Protein AF-A0A284VNJ4-F1 (afdb_monomer_lite)

Structure (mmCIF, N/CA/C/O backbone):
data_AF-A0A284VNJ4-F1
#
_entry.id   AF-A0A284VNJ4-F1
#
loop_
_atom_site.group_PDB
_atom_site.id
_atom_site.type_symbol
_atom_site.label_atom_id
_atom_site.label_alt_id
_atom_site.label_comp_id
_atom_site.label_asym_id
_atom_site.label_entity_id
_atom_site.label_seq_id
_atom_site.pdbx_PDB_ins_code
_atom_site.Cartn_x
_atom_site.Cartn_y
_atom_site.Cartn_z
_atom_site.occupancy
_atom_site.B_iso_or_equiv
_atom_site.auth_seq_id
_atom_site.auth_comp_id
_atom_site.auth_asym_id
_atom_site.auth_atom_id
_atom_site.pdbx_PDB_model_num
ATOM 1 N N . MET A 1 1 ? -24.426 3.801 -19.373 1.00 62.78 1 MET A N 1
ATOM 2 C CA . MET A 1 1 ? -23.640 2.551 -19.295 1.00 62.78 1 MET A CA 1
ATOM 3 C C . MET A 1 1 ? -22.977 2.513 -17.923 1.00 62.78 1 MET A C 1
ATOM 5 O O . MET A 1 1 ? -22.165 3.388 -17.653 1.00 62.78 1 MET A O 1
ATOM 9 N N . THR A 1 2 ? -23.367 1.602 -17.032 1.00 67.88 2 THR A N 1
ATOM 10 C CA . THR A 1 2 ? -22.786 1.505 -15.677 1.00 67.88 2 THR A CA 1
ATOM 11 C C . THR A 1 2 ? -21.594 0.554 -15.717 1.00 67.88 2 THR A C 1
ATOM 13 O O . THR A 1 2 ? -21.724 -0.557 -16.225 1.00 67.88 2 THR A O 1
ATOM 16 N N . MET A 1 3 ? -20.428 0.983 -15.229 1.00 80.31 3 MET A N 1
ATOM 17 C CA . MET A 1 3 ? -19.218 0.156 -15.225 1.00 80.31 3 MET A CA 1
ATOM 18 C C . MET A 1 3 ? -19.041 -0.497 -13.852 1.00 80.31 3 MET A C 1
ATOM 20 O O . MET A 1 3 ? -18.995 0.193 -12.836 1.00 80.31 3 MET A O 1
ATOM 24 N N . HIS A 1 4 ? -18.964 -1.828 -13.823 1.00 81.62 4 HIS A N 1
ATOM 25 C CA . HIS A 1 4 ? -18.816 -2.608 -12.595 1.00 81.62 4 HIS A CA 1
ATOM 26 C C . HIS A 1 4 ? -17.367 -3.080 -12.446 1.00 81.62 4 HIS A C 1
ATOM 28 O O . HIS A 1 4 ? -16.925 -3.977 -13.163 1.00 81.62 4 HIS A O 1
ATOM 34 N N . PHE A 1 5 ? -16.633 -2.499 -11.495 1.00 83.69 5 PHE A N 1
ATOM 35 C CA . PHE A 1 5 ? -15.297 -2.969 -11.131 1.00 83.69 5 PHE A CA 1
ATOM 36 C C . PHE A 1 5 ? -15.384 -4.070 -10.082 1.00 83.69 5 PHE A C 1
ATOM 38 O O . PHE A 1 5 ? -15.940 -3.873 -9.002 1.00 83.69 5 PHE A O 1
ATOM 45 N N . LYS A 1 6 ? -14.797 -5.230 -10.385 1.00 88.69 6 LYS A N 1
ATOM 46 C CA . LYS A 1 6 ? -14.622 -6.286 -9.391 1.00 88.69 6 LYS A CA 1
ATOM 47 C C . LYS A 1 6 ? -13.381 -5.979 -8.566 1.00 88.69 6 LYS A C 1
ATOM 49 O O . LYS A 1 6 ? -12.278 -5.931 -9.107 1.00 88.69 6 LYS A O 1
ATOM 54 N N . THR A 1 7 ? -13.562 -5.807 -7.267 1.00 89.62 7 THR A N 1
ATOM 55 C CA . THR A 1 7 ? -12.472 -5.634 -6.310 1.00 89.62 7 THR A CA 1
ATOM 56 C C . THR A 1 7 ? -12.404 -6.823 -5.362 1.00 89.62 7 THR A C 1
ATOM 58 O O . THR A 1 7 ? -13.382 -7.534 -5.124 1.00 89.62 7 THR A O 1
ATOM 61 N N . PHE A 1 8 ? -11.212 -7.052 -4.839 1.00 90.88 8 PHE A N 1
ATOM 62 C CA . PHE A 1 8 ? -10.921 -7.960 -3.751 1.00 90.88 8 PHE A CA 1
ATOM 63 C C . PHE A 1 8 ? -10.265 -7.150 -2.642 1.00 90.88 8 PHE A C 1
ATOM 65 O O . PHE A 1 8 ? -9.321 -6.406 -2.907 1.00 90.88 8 PHE A O 1
ATOM 72 N N . THR A 1 9 ? -10.753 -7.310 -1.417 1.00 90.75 9 THR A N 1
ATOM 73 C CA . THR A 1 9 ? -10.192 -6.660 -0.236 1.00 90.75 9 THR A CA 1
ATOM 74 C C . THR A 1 9 ? -9.741 -7.729 0.748 1.00 90.75 9 THR A C 1
ATOM 76 O O . THR A 1 9 ? -10.554 -8.511 1.238 1.00 90.75 9 THR A O 1
ATOM 79 N N . LEU A 1 10 ? -8.444 -7.750 1.043 1.00 89.75 10 LEU A N 1
ATOM 80 C CA . LEU A 1 10 ? -7.865 -8.529 2.129 1.00 89.75 10 LEU A CA 1
ATOM 81 C C . LEU A 1 10 ? -7.741 -7.636 3.359 1.00 89.75 10 LEU A C 1
ATOM 83 O O . LEU A 1 10 ? -7.149 -6.563 3.270 1.00 89.75 10 LEU A O 1
ATOM 87 N N . THR A 1 11 ? -8.243 -8.104 4.497 1.00 88.81 11 THR A N 1
ATOM 88 C CA . THR A 1 11 ? -8.085 -7.437 5.791 1.00 88.81 11 THR A CA 1
ATOM 89 C C . THR A 1 11 ? -7.299 -8.347 6.727 1.00 88.81 11 THR A C 1
ATOM 91 O O . THR A 1 11 ? -7.701 -9.482 6.972 1.00 88.81 11 THR A O 1
ATOM 94 N N . LEU A 1 12 ? -6.181 -7.852 7.252 1.00 85.19 12 LEU A N 1
ATOM 95 C CA . LEU A 1 12 ? -5.317 -8.564 8.188 1.00 85.19 12 LEU A CA 1
ATOM 96 C C . LEU A 1 12 ? -5.475 -7.959 9.577 1.00 85.19 12 LEU A C 1
ATOM 98 O O . LEU A 1 12 ? -5.224 -6.769 9.750 1.00 85.19 12 LEU A O 1
ATOM 102 N N . ALA A 1 13 ? -5.863 -8.784 10.547 1.00 84.88 13 ALA A N 1
ATOM 103 C CA . ALA A 1 13 ? -5.975 -8.397 11.946 1.00 84.88 13 ALA A CA 1
ATOM 104 C C . ALA A 1 13 ? -4.814 -8.972 12.758 1.00 84.88 13 ALA A C 1
ATOM 106 O O . ALA A 1 13 ? -4.404 -10.114 12.552 1.00 84.88 13 ALA A O 1
ATOM 107 N N . SER A 1 14 ? -4.318 -8.192 13.712 1.00 81.62 14 SER A N 1
ATOM 108 C CA . SER A 1 14 ? -3.293 -8.629 14.656 1.00 81.62 14 SER A CA 1
ATOM 109 C C . SER A 1 14 ? -3.805 -8.543 16.091 1.00 81.62 14 SER A C 1
ATOM 111 O O . SER A 1 14 ? -4.486 -7.588 16.468 1.00 81.62 14 SER A O 1
ATOM 113 N N . ALA A 1 15 ? -3.426 -9.529 16.911 1.00 84.56 15 ALA A N 1
ATOM 114 C CA . ALA A 1 15 ? -3.681 -9.521 18.353 1.00 84.56 15 ALA A CA 1
ATOM 115 C C . ALA A 1 15 ? -2.899 -8.414 19.085 1.00 84.56 15 ALA A C 1
ATOM 117 O O . ALA A 1 15 ? -3.235 -8.049 20.209 1.00 84.56 15 ALA A O 1
ATOM 118 N N . ARG A 1 16 ? -1.845 -7.887 18.452 1.00 83.38 16 ARG A N 1
ATOM 119 C CA . ARG A 1 16 ? -1.072 -6.733 18.919 1.00 83.38 16 ARG A CA 1
ATOM 120 C C . ARG A 1 16 ? -1.275 -5.554 17.971 1.00 83.38 16 ARG A C 1
ATOM 122 O O . ARG A 1 16 ? -1.438 -5.795 16.772 1.00 83.38 16 ARG A O 1
ATOM 129 N N . PRO A 1 17 ? -1.192 -4.305 18.454 1.00 78.88 17 PRO A N 1
ATOM 130 C CA . PRO A 1 17 ? -1.226 -3.158 17.567 1.00 78.88 17 PRO A CA 1
ATOM 131 C C . PRO A 1 17 ? -0.140 -3.261 16.488 1.00 78.88 17 PRO A C 1
ATOM 133 O O . PRO A 1 17 ? 1.028 -3.499 16.798 1.00 78.88 17 PRO A O 1
ATOM 136 N N . ILE A 1 18 ? -0.533 -3.102 15.228 1.00 79.25 18 ILE A N 1
ATOM 137 C CA . ILE A 1 18 ? 0.384 -2.933 14.105 1.00 79.25 18 ILE A CA 1
ATOM 138 C C . ILE A 1 18 ? 0.879 -1.497 14.212 1.00 79.25 18 ILE A C 1
ATOM 140 O O . ILE A 1 18 ? 0.130 -0.553 13.975 1.00 79.25 18 ILE A O 1
ATOM 144 N N . GLN A 1 19 ? 2.129 -1.359 14.637 1.00 81.31 19 GLN A N 1
ATOM 145 C CA . GLN A 1 19 ? 2.821 -0.081 14.686 1.00 81.31 19 GLN A CA 1
ATOM 146 C C . GLN A 1 19 ? 3.364 0.224 13.290 1.00 81.31 19 GLN A C 1
ATOM 148 O O . GLN A 1 19 ? 3.977 -0.646 12.669 1.00 81.31 19 GLN A O 1
ATOM 153 N N . GLY A 1 20 ? 3.125 1.439 12.809 1.00 82.44 20 GLY A N 1
ATOM 154 C CA . GLY A 1 20 ? 3.598 1.900 11.509 1.00 82.44 20 GLY A CA 1
ATOM 155 C C . GLY A 1 20 ? 2.494 2.449 10.611 1.00 82.44 20 GLY A C 1
ATOM 156 O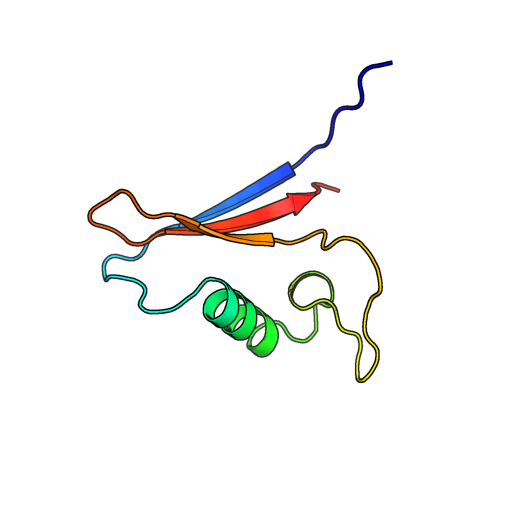 O . GLY A 1 20 ? 1.300 2.415 10.904 1.00 82.44 20 GLY A O 1
ATOM 157 N N . THR A 1 21 ? 2.934 2.992 9.492 1.00 87.56 21 THR A N 1
ATOM 158 C CA . THR A 1 21 ? 2.151 3.688 8.480 1.00 87.56 21 THR A CA 1
ATOM 159 C C . THR A 1 21 ? 1.746 2.744 7.348 1.00 87.56 21 THR A C 1
ATOM 161 O O . THR A 1 21 ? 2.321 1.674 7.144 1.00 87.56 21 THR A O 1
ATOM 164 N N . SER A 1 22 ? 0.785 3.164 6.523 1.00 87.94 22 SER A N 1
ATOM 165 C CA . SER A 1 22 ? 0.442 2.442 5.289 1.00 87.94 22 SER A CA 1
ATOM 166 C C . SER A 1 22 ? 1.625 2.334 4.314 1.00 87.94 22 SER A C 1
ATOM 168 O O . SER A 1 22 ? 1.709 1.367 3.557 1.00 87.94 22 SER A O 1
ATOM 170 N N . ALA A 1 23 ? 2.555 3.295 4.342 1.00 89.94 23 ALA A N 1
ATOM 171 C CA . ALA A 1 23 ? 3.779 3.265 3.548 1.00 89.94 23 ALA A CA 1
ATOM 172 C C . ALA A 1 23 ? 4.745 2.172 4.028 1.00 89.94 23 ALA A C 1
ATOM 174 O O . ALA A 1 23 ? 5.295 1.442 3.203 1.00 89.94 23 ALA A O 1
ATOM 175 N N . GLU A 1 24 ?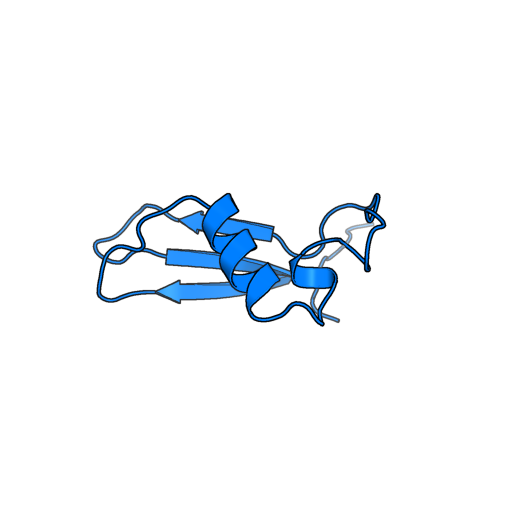 4.904 2.008 5.342 1.00 90.56 24 GLU A N 1
ATOM 176 C CA . GLU A 1 24 ? 5.706 0.927 5.932 1.00 90.56 24 GLU A CA 1
ATOM 177 C C . GLU A 1 24 ? 5.072 -0.442 5.685 1.00 90.56 24 GLU A C 1
ATOM 179 O O . GLU A 1 24 ? 5.773 -1.384 5.322 1.00 90.56 24 GLU A O 1
ATOM 184 N N . LEU A 1 25 ? 3.742 -0.543 5.768 1.00 89.38 25 LEU A N 1
ATOM 185 C CA . LEU A 1 25 ? 3.007 -1.746 5.382 1.00 89.38 25 LEU A CA 1
ATOM 186 C C . LEU A 1 25 ? 3.276 -2.112 3.914 1.00 89.38 25 LEU A C 1
ATOM 188 O O . LEU A 1 25 ? 3.636 -3.249 3.613 1.00 89.38 25 LEU A O 1
ATOM 192 N N . ARG A 1 26 ? 3.165 -1.142 2.999 1.00 91.50 26 ARG A N 1
ATOM 193 C CA . ARG A 1 26 ? 3.529 -1.331 1.589 1.00 91.50 26 ARG A CA 1
ATOM 194 C C . ARG A 1 26 ? 4.986 -1.775 1.449 1.00 91.50 26 ARG A C 1
ATOM 196 O O . ARG A 1 26 ? 5.260 -2.680 0.670 1.00 91.50 26 ARG A O 1
ATOM 203 N N . GLY A 1 27 ? 5.908 -1.151 2.182 1.00 91.69 27 GLY A N 1
ATOM 204 C CA . GLY A 1 27 ? 7.330 -1.499 2.183 1.00 91.69 27 GLY A CA 1
ATOM 205 C C . GLY A 1 27 ? 7.584 -2.940 2.627 1.00 91.69 27 GLY A C 1
ATOM 206 O O . GLY A 1 27 ? 8.336 -3.658 1.976 1.00 91.69 27 GLY A O 1
ATOM 207 N N . PHE A 1 28 ? 6.897 -3.402 3.674 1.00 91.75 28 PHE A N 1
ATOM 208 C CA . PHE A 1 28 ? 6.974 -4.785 4.139 1.00 91.75 28 PHE A CA 1
ATOM 209 C C . PHE A 1 28 ? 6.581 -5.777 3.038 1.00 91.75 28 PHE A C 1
ATOM 211 O O . PHE A 1 28 ? 7.343 -6.701 2.747 1.00 91.75 28 PHE A O 1
ATOM 218 N N . PHE A 1 29 ? 5.430 -5.569 2.389 1.00 91.94 29 PHE A N 1
ATOM 219 C CA . PHE A 1 29 ? 4.993 -6.430 1.287 1.00 91.94 29 PHE A CA 1
ATOM 220 C C . PHE A 1 29 ? 5.919 -6.319 0.071 1.00 91.94 29 PHE A C 1
ATOM 222 O O . PHE A 1 29 ? 6.250 -7.338 -0.522 1.00 91.94 29 PHE A O 1
ATOM 229 N N . ALA A 1 30 ? 6.401 -5.121 -0.262 1.00 91.19 30 ALA A N 1
ATOM 230 C CA . ALA A 1 30 ? 7.339 -4.908 -1.363 1.00 91.19 30 ALA A CA 1
ATOM 231 C C . ALA A 1 30 ? 8.649 -5.688 -1.192 1.00 91.19 30 ALA A C 1
ATOM 233 O O . ALA A 1 30 ? 9.153 -6.262 -2.153 1.00 91.19 30 ALA A O 1
ATOM 234 N N . THR A 1 31 ? 9.187 -5.727 0.027 1.00 92.25 31 THR A N 1
ATOM 235 C CA . THR A 1 31 ? 10.419 -6.461 0.339 1.00 92.25 31 THR A CA 1
ATOM 236 C C . THR A 1 31 ? 10.181 -7.967 0.399 1.00 92.25 31 THR A C 1
ATOM 238 O O . THR A 1 31 ? 11.010 -8.739 -0.071 1.00 92.25 31 THR A O 1
ATOM 241 N N . LYS A 1 32 ? 9.057 -8.406 0.982 1.00 93.81 32 LYS A N 1
ATOM 242 C CA . LYS A 1 32 ? 8.724 -9.833 1.122 1.00 93.81 32 LYS A CA 1
ATOM 243 C C . LYS A 1 32 ? 8.315 -10.501 -0.191 1.00 93.81 32 LYS A C 1
ATOM 245 O O . LYS A 1 32 ? 8.526 -11.699 -0.324 1.00 93.81 32 LYS A O 1
ATOM 250 N N . PHE A 1 33 ? 7.721 -9.739 -1.105 1.00 92.38 33 PHE A N 1
ATOM 251 C CA . PHE A 1 33 ? 7.093 -10.209 -2.341 1.00 92.38 33 PHE A CA 1
ATOM 252 C C . PHE A 1 33 ? 7.596 -9.375 -3.533 1.00 92.38 33 PHE A C 1
ATOM 254 O O . PHE A 1 33 ? 6.818 -8.792 -4.298 1.00 92.38 33 PHE A O 1
ATOM 261 N N . ASN A 1 34 ? 8.922 -9.248 -3.629 1.00 90.06 34 ASN A N 1
ATOM 262 C CA . ASN A 1 34 ? 9.619 -8.397 -4.597 1.00 90.06 34 ASN A CA 1
ATOM 263 C C . ASN A 1 34 ? 9.463 -8.875 -6.052 1.00 90.06 34 ASN A C 1
ATOM 265 O O . ASN A 1 34 ? 9.609 -8.104 -6.990 1.00 90.06 34 ASN A O 1
ATOM 269 N N . GLU A 1 35 ? 9.095 -10.131 -6.266 1.00 90.50 35 GLU A N 1
ATOM 270 C CA . GLU A 1 35 ? 8.814 -10.678 -7.589 1.00 90.50 35 GLU A CA 1
ATOM 271 C C . GLU A 1 35 ? 7.464 -10.198 -8.164 1.00 90.50 35 GLU A C 1
ATOM 273 O O . GLU A 1 35 ? 7.235 -10.271 -9.372 1.00 90.50 35 GLU A O 1
ATOM 278 N N . TYR A 1 36 ? 6.568 -9.659 -7.326 1.00 90.44 36 TYR A N 1
ATOM 279 C CA . TYR A 1 36 ? 5.223 -9.243 -7.732 1.00 90.44 36 TYR A CA 1
ATOM 280 C C . TYR A 1 36 ? 5.103 -7.723 -7.883 1.00 90.44 36 TYR A C 1
ATOM 282 O O . TYR A 1 36 ? 4.666 -7.025 -6.965 1.00 90.44 36 TYR A O 1
ATOM 290 N N . SER A 1 37 ? 5.414 -7.204 -9.074 1.00 89.25 37 SER A N 1
ATOM 291 C CA . SER A 1 37 ? 5.376 -5.761 -9.390 1.00 89.25 37 SER A CA 1
ATOM 292 C C . SER A 1 37 ? 4.057 -5.060 -9.052 1.00 89.25 37 SER A C 1
ATOM 294 O O . SER A 1 37 ? 4.060 -3.884 -8.694 1.00 89.25 37 SER A O 1
ATOM 296 N N . LEU A 1 38 ? 2.929 -5.778 -9.064 1.00 89.88 38 LEU A N 1
ATOM 297 C CA . LEU A 1 38 ? 1.628 -5.253 -8.633 1.00 89.88 38 LEU A CA 1
ATOM 298 C C . LEU A 1 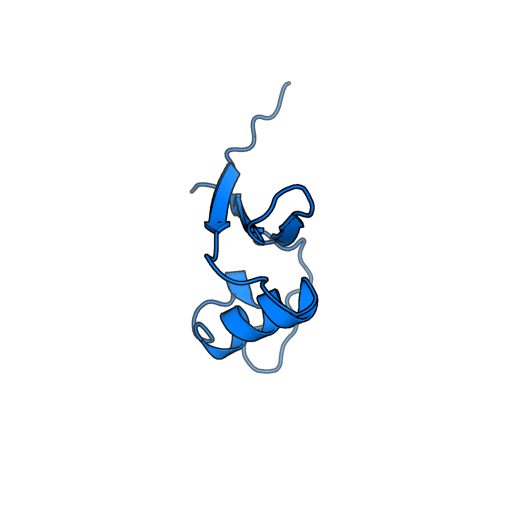38 ? 1.614 -4.771 -7.174 1.00 89.88 38 LEU A C 1
ATOM 300 O O . LEU A 1 38 ? 0.882 -3.837 -6.858 1.00 89.88 38 LEU A O 1
ATOM 304 N N . LEU A 1 39 ? 2.415 -5.376 -6.292 1.00 90.38 39 LEU A N 1
ATOM 305 C CA . LEU A 1 39 ? 2.458 -5.053 -4.864 1.00 90.38 39 LEU A CA 1
ATOM 306 C C . LEU A 1 39 ? 3.350 -3.846 -4.547 1.00 90.38 39 LEU A C 1
ATOM 308 O O . LEU A 1 39 ? 3.172 -3.224 -3.497 1.00 90.38 39 LEU A O 1
ATOM 312 N N . HIS A 1 40 ? 4.292 -3.504 -5.432 1.00 87.75 40 HIS A N 1
ATOM 313 C CA . HIS A 1 40 ? 5.333 -2.506 -5.161 1.00 87.75 40 HIS A CA 1
ATOM 314 C C . HIS A 1 40 ? 5.628 -1.530 -6.314 1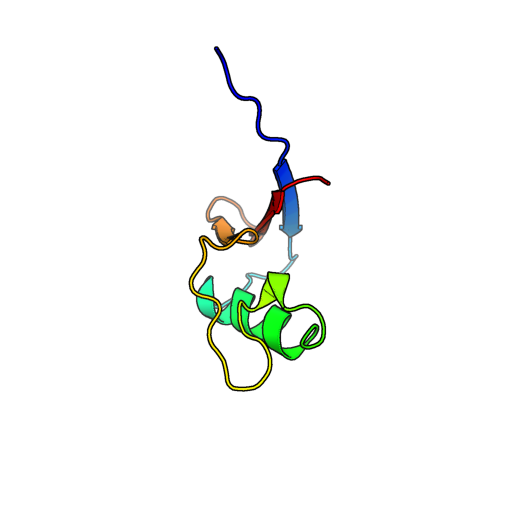.00 87.75 40 HIS A C 1
ATOM 316 O O . HIS A 1 40 ? 6.486 -0.658 -6.170 1.00 87.75 40 HIS A O 1
ATOM 322 N N . GLN A 1 41 ? 4.858 -1.593 -7.402 1.00 82.81 41 GLN A N 1
ATOM 323 C CA . GLN A 1 41 ? 4.773 -0.620 -8.500 1.00 82.81 41 GLN A CA 1
ATOM 324 C C . GLN A 1 41 ? 6.125 -0.205 -9.114 1.00 82.81 41 GLN A C 1
ATOM 326 O O . GLN A 1 41 ? 6.294 0.919 -9.590 1.00 82.81 41 GLN A O 1
ATOM 331 N N . HIS A 1 42 ? 7.092 -1.115 -9.117 1.00 81.44 42 HIS A N 1
ATOM 332 C CA . HIS A 1 42 ? 8.355 -0.971 -9.830 1.00 81.44 42 HIS A CA 1
ATOM 333 C C . HIS A 1 42 ? 8.674 -2.267 -10.572 1.00 81.44 42 HIS A C 1
ATOM 335 O O . HIS A 1 42 ? 8.165 -3.332 -10.227 1.00 81.44 42 HIS A O 1
ATOM 341 N N . ASN A 1 43 ? 9.484 -2.164 -11.620 1.00 75.75 43 ASN A N 1
ATOM 342 C CA . ASN A 1 43 ? 10.097 -3.309 -12.280 1.00 75.75 43 ASN A CA 1
ATOM 343 C C . ASN A 1 43 ? 11.580 -2.988 -12.465 1.00 75.75 43 ASN A C 1
ATOM 345 O O . ASN A 1 43 ? 11.916 -2.091 -13.246 1.00 75.75 43 ASN A O 1
ATOM 349 N N . ALA A 1 44 ? 12.436 -3.688 -11.716 1.00 72.94 44 ALA A N 1
ATOM 350 C CA . ALA A 1 44 ? 13.838 -3.318 -11.539 1.00 72.94 44 ALA A CA 1
ATOM 351 C C . ALA A 1 44 ? 13.955 -1.818 -11.190 1.00 72.94 44 ALA A C 1
ATOM 353 O O . ALA A 1 44 ? 13.253 -1.336 -10.301 1.00 72.94 44 ALA A O 1
ATOM 354 N N . ASP A 1 45 ? 14.759 -1.066 -11.940 1.00 74.50 45 ASP A N 1
ATOM 355 C CA . ASP A 1 45 ? 15.013 0.361 -11.703 1.00 74.50 45 ASP A CA 1
ATOM 356 C C . ASP A 1 45 ? 13.995 1.301 -12.375 1.00 74.50 45 ASP A C 1
ATOM 358 O O . ASP A 1 45 ? 14.193 2.516 -12.425 1.00 74.50 45 ASP A O 1
ATOM 362 N N . LYS A 1 46 ? 12.905 0.768 -12.946 1.00 81.25 46 LYS A N 1
ATOM 363 C CA . LYS A 1 46 ? 11.909 1.562 -13.680 1.00 81.25 46 LYS A CA 1
ATOM 364 C C . LYS A 1 46 ? 10.604 1.685 -12.902 1.00 81.25 46 LYS A C 1
ATOM 366 O O . LYS A 1 46 ? 9.999 0.691 -12.491 1.00 81.25 46 LYS A O 1
ATOM 371 N N . PHE A 1 47 ? 10.127 2.921 -12.768 1.00 78.62 47 PHE A N 1
ATOM 372 C CA . PHE A 1 47 ? 8.809 3.212 -12.212 1.00 78.62 47 PHE A CA 1
ATOM 373 C C . PHE A 1 47 ? 7.689 2.828 -13.181 1.00 78.62 47 PHE A C 1
ATOM 375 O O . PHE A 1 47 ? 7.789 3.023 -14.395 1.00 78.62 47 PHE A O 1
ATOM 382 N N . ILE A 1 48 ? 6.583 2.328 -12.629 1.00 83.25 48 ILE A N 1
ATOM 383 C CA . ILE A 1 48 ? 5.355 2.071 -13.382 1.00 83.25 48 ILE A CA 1
ATOM 384 C C . ILE A 1 48 ? 4.450 3.306 -13.279 1.00 83.25 48 ILE A C 1
ATOM 386 O O . ILE A 1 48 ? 3.814 3.545 -12.254 1.00 83.25 48 ILE A O 1
ATOM 390 N N . TYR A 1 49 ? 4.348 4.076 -14.365 1.00 82.69 49 TYR A N 1
ATOM 391 C CA . TYR A 1 49 ? 3.499 5.275 -14.455 1.00 82.69 49 TYR A CA 1
ATOM 392 C C . TYR A 1 49 ? 2.039 4.925 -14.785 1.00 82.69 49 TYR A C 1
ATOM 394 O O . TYR A 1 49 ? 1.498 5.312 -15.820 1.00 82.69 49 TYR A O 1
ATOM 402 N N . ARG A 1 50 ? 1.395 4.135 -13.920 1.00 86.44 50 ARG A N 1
ATOM 403 C CA . ARG A 1 50 ? -0.033 3.781 -14.017 1.00 86.44 50 ARG A CA 1
ATOM 404 C C . ARG A 1 50 ? -0.686 3.872 -12.643 1.00 86.44 50 ARG A C 1
ATOM 406 O O . ARG A 1 50 ? 0.001 3.801 -11.624 1.00 86.44 50 ARG A O 1
ATOM 413 N N . TYR A 1 51 ? -2.012 3.999 -12.619 1.00 87.88 51 TYR A N 1
ATOM 414 C CA . TYR A 1 51 ? -2.760 3.967 -11.364 1.00 87.88 51 TYR A CA 1
ATOM 415 C C . TYR A 1 51 ? -2.486 2.644 -10.617 1.00 87.88 51 TYR A C 1
ATOM 417 O O . TYR A 1 51 ? -2.585 1.582 -11.243 1.00 87.88 51 TYR A O 1
ATOM 425 N N . PRO A 1 52 ? -2.118 2.674 -9.321 1.00 87.50 52 PRO A N 1
ATOM 426 C CA . PRO A 1 52 ? -1.825 1.464 -8.566 1.00 87.50 52 PRO A CA 1
ATOM 427 C C . PRO A 1 52 ? -3.065 0.581 -8.454 1.00 87.50 52 PRO A C 1
ATOM 429 O O . PRO A 1 52 ? -4.082 0.973 -7.881 1.00 87.50 52 PRO A O 1
ATOM 432 N N . LEU A 1 53 ? -2.967 -0.631 -8.997 1.00 91.12 53 LEU A N 1
ATOM 433 C CA . LEU A 1 53 ? -4.044 -1.612 -8.901 1.00 91.12 53 LEU A CA 1
ATOM 434 C C . LEU A 1 53 ? -4.157 -2.182 -7.486 1.00 91.12 53 LEU A C 1
ATOM 436 O O . LEU A 1 53 ? -5.248 -2.570 -7.090 1.00 91.12 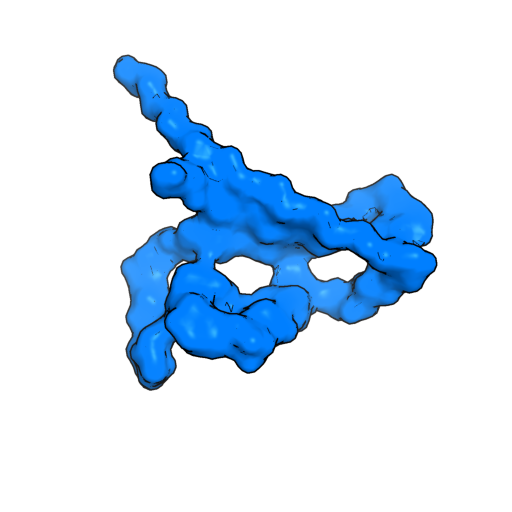53 LEU A O 1
ATOM 440 N N . VAL A 1 54 ? -3.057 -2.194 -6.730 1.00 92.06 54 VAL A N 1
ATOM 441 C CA . VAL A 1 54 ? -3.025 -2.612 -5.328 1.00 92.06 54 VAL A CA 1
ATOM 442 C C . VAL A 1 54 ? -2.804 -1.401 -4.433 1.00 92.06 54 VAL A C 1
ATOM 444 O O . VAL A 1 54 ? -1.876 -0.618 -4.647 1.00 92.06 54 VAL A O 1
ATOM 447 N N . GLN A 1 55 ? -3.655 -1.247 -3.422 1.00 91.88 55 GLN A N 1
ATOM 448 C CA . GLN A 1 55 ? -3.604 -0.125 -2.485 1.00 91.88 55 GLN A CA 1
ATOM 449 C C . GLN A 1 55 ? -3.620 -0.615 -1.043 1.00 91.88 55 GLN A C 1
ATOM 451 O O . GLN A 1 55 ? -4.390 -1.513 -0.705 1.00 91.88 55 GLN A O 1
ATOM 456 N N . TYR A 1 56 ? -2.791 0.012 -0.207 1.00 92.81 56 TYR A N 1
ATOM 457 C CA . TYR A 1 56 ? -2.608 -0.324 1.203 1.00 92.81 56 TYR A CA 1
ATOM 458 C C . TYR A 1 56 ? -3.228 0.751 2.089 1.00 92.81 56 TYR A C 1
ATOM 460 O O . TYR A 1 56 ? -3.006 1.946 1.873 1.00 92.81 56 TYR A O 1
ATOM 468 N N . LYS A 1 57 ? -3.964 0.334 3.117 1.00 89.94 57 LYS A N 1
ATOM 469 C CA . LYS A 1 57 ? -4.585 1.241 4.084 1.00 89.94 57 LYS A CA 1
ATOM 470 C C . LYS A 1 57 ? -4.484 0.682 5.500 1.00 89.94 57 LYS A C 1
ATOM 472 O O . LYS A 1 57 ? -4.775 -0.490 5.721 1.00 89.94 57 LYS A O 1
ATOM 477 N N . MET A 1 58 ? -4.121 1.544 6.447 1.00 87.69 58 MET A N 1
ATOM 478 C CA . MET A 1 58 ? -4.327 1.288 7.874 1.00 87.69 58 MET A CA 1
ATOM 479 C C . MET A 1 58 ? -5.772 1.657 8.214 1.00 87.69 58 MET A C 1
ATOM 481 O O . MET A 1 58 ? -6.233 2.737 7.833 1.00 87.69 58 MET A O 1
ATOM 485 N N . ILE A 1 59 ? -6.511 0.751 8.854 1.00 84.94 59 ILE A N 1
ATOM 486 C CA . ILE A 1 59 ? -7.892 1.010 9.277 1.00 84.94 59 ILE A CA 1
ATOM 487 C C . ILE A 1 59 ? -7.903 1.124 10.800 1.00 84.94 59 ILE A C 1
ATOM 489 O O . ILE A 1 59 ? -7.774 0.120 11.500 1.00 84.94 59 ILE A O 1
ATOM 493 N N . ASP A 1 60 ? -8.074 2.348 11.295 1.00 68.62 60 ASP A N 1
ATOM 494 C CA . ASP A 1 60 ? -8.243 2.629 12.720 1.00 68.62 60 ASP A CA 1
ATOM 495 C C . ASP A 1 60 ? -9.708 2.444 13.124 1.00 68.62 60 ASP A C 1
ATOM 497 O O . ASP A 1 60 ? -10.612 2.938 12.447 1.00 68.62 60 ASP A O 1
ATOM 501 N N . GLY A 1 61 ? -9.961 1.729 14.226 1.00 57.56 61 GLY A N 1
ATOM 502 C CA . GLY A 1 61 ? -11.333 1.570 14.722 1.00 57.56 61 GLY A CA 1
ATOM 503 C C . GLY A 1 61 ? -11.622 0.423 15.683 1.00 57.56 61 GLY A C 1
ATOM 504 O O . GLY A 1 61 ? -12.758 0.307 16.135 1.00 57.56 61 GLY A O 1
ATOM 505 N N . ALA A 1 62 ? -10.657 -0.414 16.056 1.00 44.03 62 ALA A N 1
ATOM 506 C CA . ALA A 1 62 ? -10.893 -1.373 17.124 1.00 44.03 62 ALA A CA 1
ATOM 507 C C . ALA A 1 62 ? -9.599 -1.772 17.821 1.00 44.03 62 ALA A C 1
ATOM 509 O O . ALA A 1 62 ? -8.496 -1.497 17.376 1.00 44.03 62 ALA A O 1
ATOM 510 N N . ARG A 1 63 ? -9.767 -2.449 18.948 1.00 50.91 63 ARG A N 1
ATOM 511 C CA . ARG A 1 63 ? -8.758 -2.991 19.870 1.00 50.91 63 ARG A CA 1
ATOM 512 C C . ARG A 1 63 ? -7.698 -3.911 19.214 1.00 50.91 63 ARG A C 1
ATOM 514 O O . ARG A 1 63 ? -6.789 -4.369 19.897 1.00 50.91 63 ARG A O 1
ATOM 521 N N . TRP A 1 64 ? -7.838 -4.169 17.915 1.00 52.22 64 TRP A N 1
ATOM 522 C CA . TRP A 1 64 ? -6.966 -4.884 16.989 1.00 52.22 64 TRP A CA 1
ATOM 523 C C . TRP A 1 64 ? -6.532 -3.902 15.887 1.00 52.22 64 TRP A C 1
ATOM 525 O O . TRP A 1 64 ? -7.347 -3.122 15.410 1.00 52.22 64 TRP A O 1
ATOM 535 N N . SER A 1 65 ? -5.277 -3.908 15.442 1.00 57.31 65 SER A N 1
ATOM 536 C CA . SER A 1 65 ? -4.928 -3.115 14.251 1.00 57.31 65 SER A CA 1
ATOM 537 C C . SER A 1 65 ? -5.286 -3.890 12.991 1.00 57.31 65 SER A C 1
ATOM 539 O O . SER A 1 65 ? -4.960 -5.078 12.901 1.00 57.31 65 SER A O 1
ATOM 541 N N . LEU A 1 66 ? -5.920 -3.217 12.025 1.00 58.06 66 LEU A N 1
ATOM 542 C CA . LEU A 1 66 ? -6.146 -3.767 10.690 1.00 58.06 66 LEU A CA 1
ATOM 543 C C . LEU A 1 66 ? -5.268 -3.099 9.648 1.00 58.06 66 LEU A C 1
ATOM 545 O O . LEU A 1 66 ? -5.192 -1.873 9.549 1.00 58.06 66 LEU A O 1
ATOM 549 N N . ALA A 1 67 ? -4.736 -3.942 8.781 1.00 67.94 67 ALA A N 1
ATOM 550 C CA . ALA A 1 67 ? -4.236 -3.562 7.477 1.00 67.94 67 ALA A CA 1
ATOM 551 C C . ALA A 1 67 ? -5.222 -4.041 6.410 1.00 67.94 67 ALA A C 1
ATOM 553 O O . ALA A 1 67 ? -5.724 -5.163 6.491 1.00 67.94 67 ALA A O 1
ATOM 554 N N . SER A 1 68 ? -5.481 -3.217 5.401 1.00 77.19 68 SER A N 1
ATOM 555 C CA . SER A 1 68 ? -6.275 -3.606 4.242 1.00 77.19 68 SER A CA 1
ATOM 556 C C . SER A 1 68 ? -5.494 -3.439 2.948 1.00 77.19 68 SER A C 1
ATOM 558 O O . SER A 1 68 ? -4.804 -2.436 2.754 1.00 77.19 68 SER A O 1
ATOM 560 N N . MET A 1 69 ? -5.631 -4.424 2.065 1.00 80.81 69 MET A N 1
ATOM 561 C CA . MET A 1 69 ? -5.121 -4.408 0.702 1.00 80.81 69 MET A CA 1
ATOM 562 C C . MET A 1 69 ? -6.285 -4.602 -0.265 1.00 80.81 69 MET A C 1
ATOM 564 O O . MET A 1 69 ? -6.990 -5.605 -0.178 1.00 80.81 69 MET A O 1
ATOM 568 N N . THR A 1 70 ? -6.490 -3.658 -1.183 1.00 80.31 70 THR A N 1
ATOM 569 C CA . THR A 1 70 ? -7.522 -3.774 -2.227 1.00 80.31 70 THR A CA 1
ATOM 570 C C . THR A 1 70 ? -6.881 -3.928 -3.597 1.00 80.31 70 THR A C 1
ATOM 572 O O . THR A 1 70 ? -5.964 -3.176 -3.915 1.00 80.31 70 THR A O 1
ATOM 575 N N . ALA A 1 71 ? -7.367 -4.887 -4.386 1.00 82.62 71 ALA A N 1
ATOM 576 C CA . ALA A 1 71 ? -6.895 -5.206 -5.732 1.00 82.62 71 ALA A CA 1
ATOM 577 C C . ALA A 1 71 ? -8.073 -5.489 -6.686 1.00 82.62 71 ALA A C 1
ATOM 579 O O . ALA A 1 71 ? -9.133 -5.913 -6.223 1.00 82.62 71 ALA A O 1
ATOM 580 N N . PRO A 1 72 ? -7.939 -5.291 -8.009 1.00 78.62 72 PRO A N 1
ATOM 581 C CA . PRO A 1 72 ? -8.921 -5.784 -8.967 1.00 78.62 72 PRO A CA 1
ATOM 582 C C . PRO A 1 72 ? -8.944 -7.318 -8.978 1.00 78.62 72 PRO A C 1
ATOM 584 O O . PRO A 1 72 ? -7.911 -7.971 -8.831 1.00 78.62 72 PRO A O 1
ATOM 587 N N . LYS A 1 73 ? -10.131 -7.895 -9.171 1.00 71.94 73 LYS A N 1
ATOM 588 C CA . LYS A 1 73 ? -10.307 -9.338 -9.365 1.00 71.94 73 LYS A CA 1
ATOM 589 C C . LYS A 1 73 ? -10.257 -9.646 -10.865 1.00 71.94 73 LYS A C 1
ATOM 591 O O . LYS A 1 73 ? -11.129 -9.168 -11.593 1.00 71.94 73 LYS A O 1
ATOM 596 N N . PHE A 1 74 ? -9.245 -10.403 -11.290 1.00 61.12 74 PHE A N 1
ATOM 597 C CA . PHE A 1 74 ? -9.127 -10.939 -12.651 1.00 61.12 74 PHE A CA 1
ATOM 598 C C . PHE A 1 74 ? -10.028 -12.164 -12.840 1.00 61.12 74 PHE A C 1
ATOM 600 O O . PHE A 1 74 ? -10.229 -12.908 -11.849 1.00 61.12 74 PHE A O 1
#

Foldseek 3Di:
DDDDFAKDKDKDWDLDADDDFQVVVLVVCCVVVVVDCLSNQDDVPGGNPDDRQWGWHWDDDDPITMIMIMHTDD

Radius of gyration: 14.05 Å; chains: 1; bounding box: 39×16×39 Å

Sequence (74 aa):
MTMHFKTFTLTLASARPIQGTSAELRGFFATKFNEYSLLHQHNADKFIYRYPLVQYKMIDGARWSLASMTAPKF

Organism: NCBI:txid1392998

pLDDT: mean 81.91, std 11.2, range [44.03, 93.81]

InterPro domains:
  IPR041528 Cas6b N-terminal [PF17955] (3-62)

Secondary struct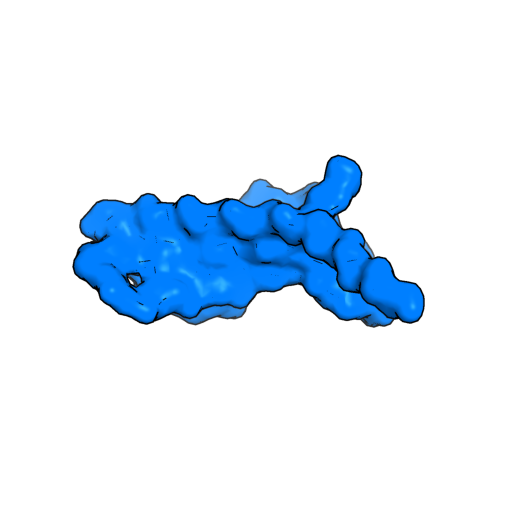ure (DSSP, 8-state):
------EEEEEEEESS---S-HHHHHHHHHHHTTT-HHHHSEETTEE--S--SSEEEEE--SSSEEEEEEEE--